Protein AF-A0A9X1AH55-F1 (afdb_monomer_lite)

pLDDT: mean 88.84, std 13.41, range [49.47, 98.69]

Secondary structure (DSSP, 8-state):
-----HHHHHHHTTTTTS-HHHHHHHHHHHTT--HHHHHHHHT--HHHHHHHHHHHHHHTT--SHHHHHHHHHHHHHT--

InterPro domains:
  IPR000792 Transcription regulator LuxR, C-terminal [PF00196] (17-70)
  IPR000792 Transcription regulator LuxR, C-terminal [PR00038] (18-32)
  IPR000792 Transcription regulator LuxR, C-terminal [PR00038] (32-48)
  IPR000792 Transcription regulator LuxR, C-terminal [PR00038] (48-60)
  IPR000792 Transcription regulator LuxR, C-terminal [PS00622] (32-59)
  IPR000792 Transcription regulator LuxR, C-terminal [PS50043] (11-76)
  IPR000792 Transcription regulator LuxR, C-terminal [SM00421] (15-72)
  IPR000792 Transcription regulator LuxR, C-terminal [cd06170] (18-71)
  IPR016032 Signal transduction response regulator, C-terminal effector [SSF46894] (10-72)
  IPR036388 Winged helix-like DNA-binding domain superfamily [G3DSA:1.10.10.10] (5-74)

Radius of gyration: 12.86 Å; chains: 1; bounding box: 26×28×39 Å

Structure (mmCIF, N/CA/C/O backbone):
data_AF-A0A9X1AH55-F1
#
_entry.id   AF-A0A9X1AH55-F1
#
loop_
_atom_site.group_PDB
_atom_site.id
_atom_site.type_symbol
_atom_site.label_atom_id
_atom_site.label_alt_id
_atom_site.label_comp_id
_atom_site.label_asym_id
_atom_site.label_entity_id
_atom_site.label_seq_id
_atom_site.pdbx_PDB_ins_code
_atom_site.Cartn_x
_atom_site.Cartn_y
_atom_site.Cartn_z
_atom_site.occupancy
_atom_site.B_iso_or_equiv
_atom_site.auth_seq_id
_atom_site.auth_comp_id
_atom_site.auth_asym_id
_atom_site.auth_atom_id
_atom_site.pdbx_PDB_model_num
ATOM 1 N N . MET A 1 1 ? -15.554 -19.559 15.647 1.00 50.88 1 MET A N 1
ATOM 2 C CA . MET A 1 1 ? -15.451 -19.613 14.174 1.00 50.88 1 MET A CA 1
ATOM 3 C C . MET A 1 1 ? -13.964 -19.649 13.872 1.00 50.88 1 MET A C 1
ATOM 5 O O . MET A 1 1 ? -13.305 -18.660 14.152 1.00 50.88 1 MET A O 1
ATOM 9 N N . ALA A 1 2 ? -13.411 -20.810 13.499 1.00 49.62 2 ALA A N 1
ATOM 10 C CA . ALA A 1 2 ? -11.978 -20.928 13.209 1.00 49.62 2 ALA A CA 1
ATOM 11 C C . ALA A 1 2 ? -11.585 -19.886 12.148 1.00 49.62 2 ALA A C 1
ATOM 13 O O . ALA A 1 2 ? -12.410 -19.615 11.267 1.00 49.62 2 ALA A O 1
ATOM 14 N N . PRO A 1 3 ? -10.398 -19.264 12.236 1.00 52.34 3 PRO A N 1
ATOM 15 C CA . PRO A 1 3 ? -10.049 -18.221 11.298 1.00 52.34 3 PRO A CA 1
ATOM 16 C C . PRO A 1 3 ? -9.986 -18.841 9.902 1.00 52.34 3 PRO A C 1
ATOM 18 O O . PRO A 1 3 ? -9.386 -19.900 9.702 1.00 52.34 3 PRO A O 1
ATOM 21 N N . LEU A 1 4 ? -10.623 -18.157 8.950 1.00 62.69 4 LEU A N 1
ATOM 22 C CA . LEU A 1 4 ? -10.223 -18.165 7.546 1.00 62.69 4 LEU A CA 1
ATOM 23 C C . LEU A 1 4 ? -8.695 -18.280 7.502 1.00 62.69 4 LEU A C 1
ATOM 25 O O . LEU A 1 4 ? -8.025 -17.609 8.298 1.00 62.69 4 LEU A O 1
ATOM 29 N N . SER A 1 5 ? -8.134 -19.143 6.648 1.00 74.44 5 SER A N 1
ATOM 30 C CA . SER A 1 5 ? -6.675 -19.243 6.576 1.00 74.44 5 SER A CA 1
ATOM 31 C C . SER A 1 5 ? -6.095 -17.828 6.415 1.00 74.44 5 SER A C 1
ATOM 33 O O . SER A 1 5 ? -6.757 -16.971 5.821 1.00 74.44 5 SER A O 1
ATOM 35 N N . PRO A 1 6 ? -4.889 -17.518 6.924 1.00 68.62 6 PRO A N 1
ATOM 36 C CA . PRO A 1 6 ? -4.320 -16.180 6.758 1.00 68.62 6 PRO A CA 1
ATOM 37 C C . PRO A 1 6 ? -4.341 -15.690 5.300 1.00 68.62 6 PRO A C 1
ATOM 39 O O . PRO A 1 6 ? -4.407 -14.492 5.053 1.00 68.62 6 PRO A O 1
ATOM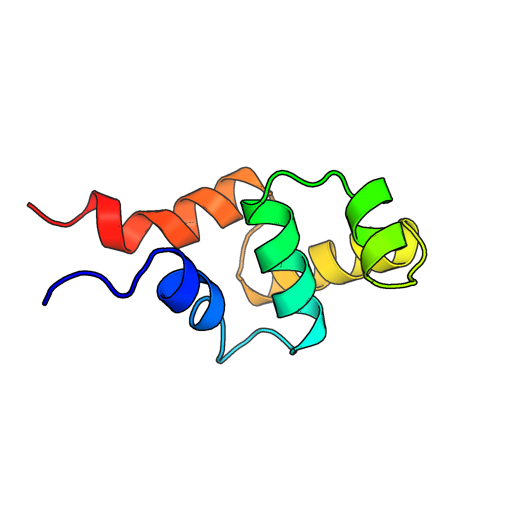 42 N N . LEU A 1 7 ? -4.353 -16.616 4.335 1.00 70.44 7 LEU A N 1
ATOM 43 C CA . LEU A 1 7 ? -4.549 -16.329 2.918 1.00 70.44 7 LEU A CA 1
ATOM 44 C C . LEU A 1 7 ? -5.991 -15.911 2.588 1.00 70.44 7 LEU A C 1
ATOM 46 O O . LEU A 1 7 ? -6.177 -14.866 1.976 1.00 70.44 7 LEU A O 1
ATOM 50 N N . ASP A 1 8 ? -7.003 -16.653 3.036 1.00 78.25 8 ASP A N 1
ATOM 51 C CA . ASP A 1 8 ? -8.423 -16.307 2.843 1.00 78.25 8 ASP A CA 1
ATOM 52 C C . ASP A 1 8 ? -8.777 -14.957 3.491 1.00 78.25 8 ASP A C 1
ATOM 54 O O . ASP A 1 8 ? -9.527 -14.146 2.942 1.00 78.25 8 ASP A O 1
ATOM 58 N N . ALA A 1 9 ? -8.184 -14.681 4.654 1.00 78.62 9 ALA A N 1
ATOM 59 C CA . ALA A 1 9 ? -8.297 -13.399 5.329 1.00 78.62 9 ALA A CA 1
ATOM 60 C C . ALA A 1 9 ? -7.762 -12.247 4.469 1.00 78.62 9 ALA A C 1
ATOM 62 O O . ALA A 1 9 ? -8.426 -11.215 4.344 1.00 78.62 9 ALA A O 1
ATOM 63 N N . VAL A 1 10 ? -6.584 -12.427 3.860 1.00 78.19 10 VAL A N 1
ATOM 64 C CA . VAL A 1 10 ? -5.979 -11.433 2.960 1.00 78.19 10 VAL A CA 1
ATOM 65 C C . VAL A 1 10 ? -6.845 -11.218 1.722 1.00 78.19 10 VAL A C 1
ATOM 67 O O . VAL A 1 10 ? -7.069 -10.071 1.351 1.00 78.19 10 VAL A O 1
ATOM 70 N N . GLU A 1 11 ? -7.391 -12.281 1.128 1.00 78.88 11 GLU A N 1
ATOM 71 C CA . GLU A 1 11 ? -8.280 -12.172 -0.041 1.00 78.88 11 GLU A CA 1
ATOM 72 C C . GLU A 1 11 ? -9.574 -11.399 0.286 1.00 78.88 11 GLU A C 1
ATOM 74 O O . GLU A 1 11 ? -10.085 -10.635 -0.534 1.00 78.88 11 GLU A O 1
ATOM 79 N N . SER A 1 12 ? -10.093 -11.517 1.513 1.00 84.00 12 SER A N 1
ATOM 80 C CA . SER A 1 12 ? -11.275 -10.757 1.946 1.00 84.00 12 SER A CA 1
ATOM 81 C C . SER A 1 12 ? -10.981 -9.300 2.348 1.00 84.00 12 SER A C 1
ATOM 83 O O . SER A 1 12 ? -11.891 -8.459 2.335 1.00 84.00 12 SER A O 1
ATOM 85 N N . PHE A 1 13 ? -9.728 -8.972 2.691 1.00 87.94 13 PHE A N 1
ATOM 86 C CA . PHE A 1 13 ? -9.349 -7.694 3.297 1.00 87.94 13 PHE A CA 1
ATOM 87 C C . PHE A 1 13 ? -9.607 -6.504 2.366 1.00 87.94 13 PHE A C 1
ATOM 89 O O . PHE A 1 13 ? -8.965 -6.336 1.337 1.00 87.94 13 PHE A O 1
ATOM 96 N N . GLY A 1 14 ? -10.541 -5.626 2.730 1.00 85.81 14 GLY A N 1
ATOM 97 C CA . GLY A 1 14 ? -10.870 -4.467 1.897 1.00 85.81 14 GLY A CA 1
ATOM 98 C C . GLY A 1 14 ? -11.524 -4.830 0.556 1.00 85.81 14 GLY A C 1
ATOM 99 O O . GLY A 1 14 ? -11.553 -3.993 -0.340 1.00 85.81 14 GLY A O 1
ATOM 100 N N . SER A 1 15 ? -12.068 -6.043 0.404 1.00 85.50 15 SER A N 1
ATOM 101 C CA . SER A 1 15 ? -12.788 -6.519 -0.796 1.00 85.50 15 SER A CA 1
ATOM 102 C C . SER A 1 15 ? -13.916 -5.601 -1.282 1.00 85.50 15 SER A C 1
ATOM 104 O O . SER A 1 15 ? -14.208 -5.576 -2.474 1.00 85.50 15 SER A O 1
ATOM 106 N N . THR A 1 16 ? -14.514 -4.801 -0.399 1.00 87.19 16 THR A N 1
ATOM 107 C CA . THR A 1 16 ? -15.584 -3.850 -0.744 1.00 87.19 16 THR A CA 1
ATOM 108 C C . THR A 1 16 ? -15.086 -2.470 -1.183 1.00 87.19 16 THR A C 1
ATOM 110 O O . THR A 1 16 ? -15.863 -1.698 -1.738 1.00 87.19 16 THR A O 1
ATOM 113 N N . VAL A 1 17 ? -13.811 -2.138 -0.946 1.00 93.94 17 VAL A N 1
ATOM 114 C CA . VAL A 1 17 ? -13.253 -0.789 -1.185 1.00 93.94 17 VAL A CA 1
ATOM 115 C C . VAL A 1 17 ? -12.059 -0.784 -2.140 1.00 93.94 17 VAL A C 1
ATOM 117 O O . VAL A 1 17 ? -11.831 0.193 -2.860 1.00 93.94 17 VAL A O 1
ATOM 120 N N . LEU A 1 18 ? -11.290 -1.870 -2.178 1.00 95.44 18 LEU A N 1
ATOM 121 C CA . LEU A 1 18 ? -10.116 -2.008 -3.025 1.00 95.44 18 LEU A CA 1
ATOM 122 C C . LEU A 1 18 ? -10.489 -2.583 -4.386 1.00 95.44 18 LEU A C 1
ATOM 124 O O . LEU A 1 18 ? -11.258 -3.529 -4.516 1.00 95.44 18 LEU A O 1
ATOM 128 N N . THR A 1 19 ? -9.876 -2.033 -5.427 1.00 95.56 19 THR A N 1
ATOM 129 C CA . THR A 1 19 ? -9.879 -2.665 -6.746 1.00 95.56 19 THR A CA 1
ATOM 130 C C . THR A 1 19 ? -9.064 -3.951 -6.708 1.00 95.56 19 THR A C 1
ATOM 132 O O . THR A 1 19 ? -8.135 -4.083 -5.910 1.00 95.56 19 THR A O 1
ATOM 135 N N . ARG A 1 20 ? -9.317 -4.852 -7.663 1.00 93.81 20 ARG A N 1
ATOM 136 C CA . ARG A 1 20 ? -8.516 -6.071 -7.858 1.00 93.81 20 ARG A CA 1
ATOM 137 C C . ARG A 1 20 ? -7.009 -5.794 -7.865 1.00 93.81 20 ARG A C 1
ATOM 139 O O . ARG A 1 20 ? -6.234 -6.531 -7.273 1.00 93.81 20 ARG A O 1
ATOM 146 N N . ARG A 1 21 ? -6.594 -4.690 -8.491 1.00 95.50 21 ARG A N 1
ATOM 147 C CA . ARG A 1 21 ? -5.178 -4.339 -8.597 1.00 95.50 21 ARG A CA 1
ATOM 148 C C . ARG A 1 21 ? -4.559 -3.864 -7.287 1.00 95.50 21 ARG A C 1
ATOM 150 O O . ARG A 1 21 ? -3.388 -4.120 -7.031 1.00 95.50 21 ARG A O 1
ATOM 157 N N . GLU A 1 22 ? -5.322 -3.140 -6.478 1.00 96.19 22 GLU A N 1
ATOM 158 C CA . GLU A 1 22 ? -4.880 -2.749 -5.137 1.00 96.19 22 GLU A CA 1
ATOM 159 C C . GLU A 1 22 ? -4.795 -3.982 -4.231 1.00 96.19 22 GLU A C 1
ATOM 161 O O . GLU A 1 22 ? -3.835 -4.103 -3.479 1.00 96.19 22 GLU A O 1
ATOM 166 N N . HIS A 1 23 ? -5.715 -4.934 -4.396 1.00 94.94 23 HIS A N 1
ATOM 167 C CA . HIS A 1 23 ? -5.688 -6.245 -3.742 1.00 94.94 23 HIS A CA 1
ATOM 168 C C . HIS A 1 23 ? -4.423 -7.052 -4.045 1.00 94.94 23 HIS A C 1
ATOM 170 O O . HIS A 1 23 ? -3.729 -7.477 -3.121 1.00 94.94 23 HIS A O 1
ATOM 176 N N . ASP A 1 24 ? -4.044 -7.170 -5.324 1.00 95.69 24 ASP A N 1
ATOM 177 C CA . ASP A 1 24 ? -2.783 -7.819 -5.718 1.00 95.69 24 ASP A CA 1
ATOM 178 C C . ASP A 1 24 ? -1.579 -7.205 -4.975 1.00 95.69 24 ASP A C 1
ATOM 180 O O . ASP A 1 24 ? -0.657 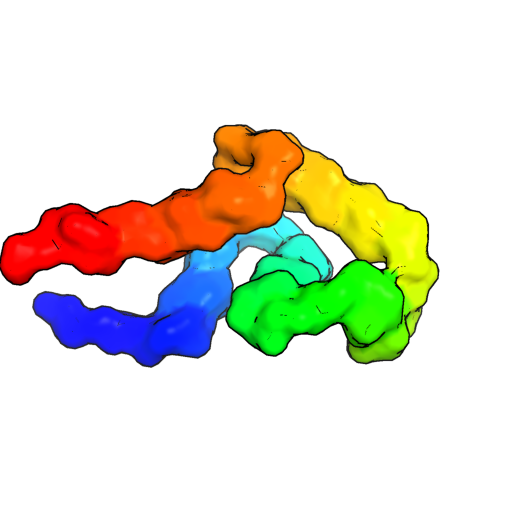-7.902 -4.546 1.00 95.69 24 ASP A O 1
ATOM 184 N N . ILE A 1 25 ? -1.583 -5.877 -4.813 1.00 96.69 25 ILE A N 1
ATOM 185 C CA . ILE A 1 25 ? -0.518 -5.143 -4.127 1.00 96.69 25 ILE A CA 1
ATOM 186 C C . ILE A 1 25 ? -0.549 -5.407 -2.620 1.00 96.69 25 ILE A C 1
ATOM 188 O O . ILE A 1 25 ? 0.512 -5.671 -2.060 1.00 96.69 25 ILE A O 1
ATOM 192 N N . VAL A 1 26 ? -1.721 -5.384 -1.971 1.00 94.94 26 VAL A N 1
ATOM 193 C CA . VAL A 1 26 ? -1.877 -5.756 -0.550 1.00 94.94 26 VAL A CA 1
ATOM 194 C C . VAL A 1 26 ? -1.275 -7.131 -0.290 1.00 94.94 26 VAL A C 1
ATOM 196 O O . VAL A 1 26 ? -0.452 -7.288 0.612 1.00 94.94 26 VAL A O 1
ATOM 199 N N . ARG A 1 27 ? -1.631 -8.119 -1.115 1.00 93.81 27 ARG A N 1
ATOM 200 C CA . ARG A 1 27 ? -1.144 -9.490 -0.964 1.00 93.81 27 ARG A CA 1
ATOM 201 C C . ARG A 1 27 ? 0.378 -9.560 -1.028 1.00 93.81 27 ARG A C 1
ATOM 203 O O . ARG A 1 27 ? 1.006 -10.209 -0.197 1.00 93.81 27 ARG A O 1
ATOM 210 N N . LEU A 1 28 ? 0.993 -8.865 -1.984 1.00 95.69 28 LEU A N 1
ATOM 211 C CA . LEU A 1 28 ? 2.450 -8.849 -2.109 1.00 95.69 28 LEU A CA 1
ATOM 212 C C . LEU A 1 28 ? 3.144 -8.070 -0.979 1.00 95.69 28 LEU A C 1
ATOM 214 O O . LEU A 1 28 ? 4.265 -8.428 -0.619 1.00 95.69 28 LEU A O 1
ATOM 218 N N . ILE A 1 29 ? 2.490 -7.058 -0.397 1.00 95.31 29 ILE A N 1
ATOM 219 C CA . ILE A 1 29 ? 2.972 -6.375 0.814 1.00 95.31 29 ILE A CA 1
ATOM 220 C C . ILE A 1 29 ? 2.993 -7.346 1.997 1.00 95.31 29 ILE A C 1
ATOM 222 O O . ILE A 1 29 ? 4.014 -7.444 2.672 1.00 95.31 29 ILE A O 1
ATOM 226 N N . PHE A 1 30 ? 1.922 -8.115 2.216 1.00 92.56 30 PHE A N 1
ATOM 227 C CA . PHE A 1 30 ? 1.871 -9.102 3.302 1.00 92.56 30 PHE A CA 1
ATOM 228 C C . PHE A 1 30 ? 2.870 -10.251 3.136 1.00 92.56 30 PHE A C 1
ATOM 230 O O . PHE A 1 30 ? 3.323 -10.816 4.126 1.00 92.56 30 PHE A O 1
ATOM 237 N N . LEU A 1 31 ? 3.275 -10.553 1.901 1.00 92.44 31 LEU A N 1
ATOM 238 C CA . LEU A 1 31 ? 4.372 -11.483 1.610 1.00 92.44 31 LEU A CA 1
ATOM 239 C C . LEU A 1 31 ? 5.772 -10.865 1.804 1.00 92.44 31 LEU A C 1
ATOM 241 O O . LEU A 1 31 ? 6.774 -11.539 1.572 1.00 92.44 31 LEU A O 1
ATOM 245 N N . GLY A 1 32 ? 5.864 -9.594 2.206 1.00 94.62 32 GLY A N 1
ATOM 246 C CA . GLY A 1 32 ? 7.124 -8.909 2.501 1.00 94.62 32 GLY A CA 1
ATOM 247 C C . GLY A 1 32 ? 7.874 -8.396 1.272 1.00 94.62 32 GLY A C 1
ATOM 248 O O . GLY A 1 32 ? 9.0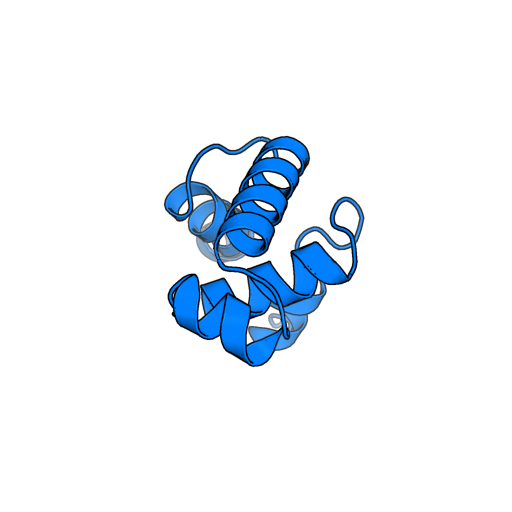76 -8.131 1.346 1.00 94.62 32 GLY A O 1
ATOM 249 N N . TYR A 1 33 ? 7.215 -8.261 0.117 1.00 97.56 33 TYR A N 1
ATOM 250 C CA . TYR A 1 33 ? 7.904 -7.799 -1.084 1.00 97.56 33 TYR A CA 1
ATOM 251 C C . TYR A 1 33 ? 8.094 -6.278 -1.112 1.00 97.56 33 TYR A C 1
ATOM 253 O O . TYR A 1 33 ? 7.132 -5.526 -0.956 1.00 97.56 33 TYR A O 1
ATOM 261 N N . PRO A 1 34 ? 9.310 -5.787 -1.425 1.00 97.69 34 PRO A N 1
ATOM 262 C CA . PRO A 1 34 ? 9.530 -4.362 -1.629 1.00 97.69 34 PRO A CA 1
ATOM 263 C C . PRO A 1 34 ? 8.870 -3.892 -2.931 1.00 97.69 34 PRO A C 1
ATOM 265 O O . PRO A 1 34 ? 8.700 -4.664 -3.876 1.00 97.69 34 PRO A O 1
ATOM 268 N N . ASN A 1 35 ? 8.586 -2.589 -3.033 1.00 97.81 35 ASN A N 1
ATOM 269 C CA . ASN A 1 35 ? 7.900 -1.991 -4.191 1.00 97.81 35 ASN A CA 1
ATOM 270 C C . ASN A 1 35 ? 8.527 -2.348 -5.552 1.00 97.81 35 ASN A C 1
ATOM 272 O O . ASN A 1 35 ? 7.801 -2.465 -6.533 1.00 97.81 35 ASN A O 1
ATOM 276 N N . ILE A 1 36 ? 9.851 -2.537 -5.615 1.00 98.50 36 ILE A N 1
ATOM 277 C CA . ILE A 1 36 ? 10.555 -2.966 -6.836 1.00 98.50 36 ILE A CA 1
ATOM 278 C C . ILE A 1 36 ? 10.116 -4.377 -7.249 1.00 98.50 36 ILE A C 1
ATOM 280 O O . ILE A 1 36 ? 9.740 -4.596 -8.394 1.00 98.50 36 ILE A O 1
ATOM 284 N N . LYS A 1 37 ? 10.062 -5.319 -6.302 1.00 98.69 37 LYS A N 1
ATOM 285 C CA . LYS A 1 37 ? 9.617 -6.695 -6.559 1.00 98.69 37 LYS A CA 1
ATOM 286 C C . LYS A 1 37 ? 8.118 -6.799 -6.815 1.00 98.69 37 LYS A C 1
ATOM 288 O O . LYS A 1 37 ? 7.695 -7.654 -7.588 1.00 98.69 37 LYS A O 1
ATOM 293 N N . ILE A 1 38 ? 7.318 -5.925 -6.208 1.00 98.50 38 ILE A N 1
ATOM 294 C CA . ILE A 1 38 ? 5.893 -5.800 -6.540 1.00 98.50 38 ILE A CA 1
ATOM 295 C C . ILE A 1 38 ? 5.734 -5.336 -7.991 1.00 98.50 38 ILE A C 1
ATOM 297 O O . ILE A 1 38 ? 4.966 -5.924 -8.744 1.00 98.50 38 ILE A O 1
ATOM 301 N N . ALA A 1 39 ? 6.489 -4.313 -8.394 1.00 98.69 39 ALA A N 1
ATOM 302 C CA . ALA A 1 39 ? 6.458 -3.776 -9.748 1.00 98.69 39 ALA A CA 1
ATOM 303 C C . ALA A 1 39 ? 6.836 -4.841 -10.791 1.00 98.69 39 ALA A C 1
ATOM 305 O O . ALA A 1 39 ? 6.093 -5.031 -11.750 1.00 98.69 39 ALA A O 1
ATOM 306 N N . GLU A 1 40 ? 7.917 -5.591 -10.550 1.00 98.56 40 GLU A N 1
ATOM 307 C CA . GLU A 1 40 ? 8.340 -6.716 -11.396 1.00 98.56 40 GLU A CA 1
ATOM 308 C C . GLU A 1 40 ? 7.232 -7.771 -11.550 1.00 98.56 40 GLU A C 1
ATOM 310 O O . GLU A 1 40 ? 6.837 -8.086 -12.670 1.00 98.56 40 GLU A O 1
ATOM 315 N N . ARG A 1 41 ? 6.685 -8.283 -10.436 1.00 98.31 41 ARG A N 1
ATOM 316 C CA . ARG A 1 41 ? 5.665 -9.351 -10.456 1.00 98.31 41 ARG A CA 1
ATOM 317 C C . ARG A 1 41 ? 4.364 -8.950 -11.123 1.00 98.31 41 ARG A C 1
ATOM 319 O O . ARG A 1 41 ? 3.664 -9.789 -11.673 1.00 98.31 41 ARG A O 1
ATOM 326 N N . LEU A 1 42 ? 4.017 -7.678 -11.005 1.00 98.00 42 LEU A N 1
ATOM 327 C CA . LEU A 1 42 ? 2.782 -7.148 -11.545 1.00 98.00 42 LEU A CA 1
ATOM 328 C C . LEU A 1 42 ? 2.975 -6.562 -12.950 1.00 98.00 42 LEU A C 1
ATOM 330 O O . LEU A 1 42 ? 1.993 -6.119 -13.535 1.00 98.00 42 LEU A O 1
ATOM 334 N N . HIS A 1 43 ? 4.187 -6.559 -13.512 1.00 98.06 43 HIS A N 1
ATOM 335 C CA . HIS A 1 43 ? 4.496 -5.895 -14.785 1.00 98.06 43 HIS A CA 1
ATOM 336 C C . HIS A 1 43 ? 4.094 -4.406 -14.783 1.00 98.06 43 HIS A C 1
ATOM 338 O O . HIS A 1 43 ? 3.451 -3.900 -15.701 1.00 98.06 43 HIS A O 1
ATOM 344 N N . LEU A 1 44 ? 4.446 -3.698 -13.708 1.00 97.88 44 LEU A N 1
ATOM 345 C CA . LEU A 1 44 ? 4.210 -2.266 -13.519 1.00 97.88 44 LEU A CA 1
ATOM 346 C C . LEU A 1 44 ? 5.528 -1.516 -13.336 1.00 97.88 44 LEU A C 1
ATOM 348 O O . LEU A 1 44 ? 6.560 -2.099 -13.025 1.00 97.88 44 LEU A O 1
ATOM 352 N N . SER A 1 45 ? 5.481 -0.186 -13.422 1.00 98.62 45 SER A N 1
ATOM 353 C CA . SER A 1 45 ? 6.575 0.641 -12.910 1.00 98.62 45 SER A CA 1
ATOM 354 C C . SER A 1 45 ? 6.492 0.795 -11.387 1.00 98.62 45 SER A C 1
ATOM 356 O O . SER A 1 45 ? 5.405 0.817 -10.802 1.00 98.62 45 SER A O 1
ATOM 358 N N . VAL A 1 46 ? 7.639 0.999 -10.731 1.00 98.56 46 VAL A N 1
ATOM 359 C CA . VAL A 1 46 ? 7.708 1.283 -9.282 1.00 98.56 46 VAL A CA 1
ATOM 360 C C . VAL A 1 46 ? 6.856 2.500 -8.904 1.00 98.56 46 VAL A C 1
ATOM 362 O O . VAL A 1 46 ? 6.208 2.507 -7.857 1.00 98.56 46 VAL A O 1
ATOM 365 N N . ASN A 1 47 ? 6.810 3.524 -9.763 1.00 98.56 47 ASN A N 1
ATOM 366 C CA . ASN A 1 47 ? 5.972 4.702 -9.540 1.00 98.56 47 ASN A CA 1
ATOM 367 C C . ASN A 1 47 ? 4.474 4.361 -9.583 1.00 98.56 47 ASN A C 1
ATOM 369 O O . ASN A 1 47 ? 3.701 4.851 -8.764 1.00 98.56 47 ASN A O 1
ATOM 373 N N . THR A 1 48 ? 4.072 3.466 -10.487 1.00 98.25 48 THR A N 1
ATOM 374 C CA . THR A 1 48 ? 2.685 2.990 -10.568 1.00 98.25 48 THR A CA 1
ATOM 375 C C . THR A 1 48 ? 2.296 2.226 -9.304 1.00 98.25 48 THR A C 1
ATOM 377 O O . THR A 1 48 ? 1.237 2.489 -8.741 1.00 98.25 48 THR A O 1
ATOM 380 N N . VAL A 1 49 ? 3.182 1.371 -8.778 1.00 98.38 49 VAL A N 1
ATOM 381 C CA . VAL A 1 49 ? 2.972 0.705 -7.478 1.00 98.38 49 VAL A CA 1
ATOM 382 C C . VAL A 1 49 ? 2.811 1.730 -6.354 1.00 98.38 49 VAL A C 1
ATOM 384 O O . VAL A 1 49 ? 1.850 1.652 -5.591 1.00 98.38 49 VAL A O 1
ATOM 387 N N . LYS A 1 50 ? 3.689 2.740 -6.270 1.00 98.06 50 LYS A N 1
ATOM 388 C CA . LYS A 1 50 ? 3.568 3.820 -5.272 1.00 98.06 50 LYS A CA 1
ATOM 389 C C . LYS A 1 50 ? 2.229 4.561 -5.380 1.00 98.06 50 LYS A C 1
ATOM 391 O O . LYS A 1 50 ? 1.619 4.858 -4.356 1.00 98.06 50 LYS A O 1
ATOM 396 N N . ASN A 1 51 ? 1.750 4.821 -6.596 1.00 98.31 51 ASN A N 1
ATOM 397 C CA . ASN A 1 51 ? 0.461 5.474 -6.825 1.00 98.31 51 ASN A CA 1
ATOM 398 C C . ASN A 1 51 ? -0.722 4.600 -6.393 1.00 98.31 51 ASN A C 1
ATOM 400 O O . ASN A 1 51 ? -1.621 5.098 -5.718 1.00 98.31 51 ASN A O 1
ATOM 404 N N . HIS A 1 52 ? -0.714 3.305 -6.721 1.00 97.75 52 HIS A N 1
ATOM 405 C CA . HIS A 1 52 ? -1.728 2.375 -6.223 1.00 97.75 52 HIS A CA 1
ATOM 406 C C . HIS A 1 52 ? -1.738 2.315 -4.697 1.00 97.75 52 HIS A C 1
ATOM 408 O O . HIS A 1 52 ? -2.803 2.407 -4.099 1.00 97.75 52 HIS A O 1
ATOM 414 N N . ARG A 1 53 ? -0.564 2.248 -4.058 1.00 97.44 53 ARG A N 1
ATOM 415 C CA . ARG A 1 53 ? -0.455 2.251 -2.593 1.00 97.44 53 ARG A CA 1
ATOM 416 C C . ARG A 1 53 ? -1.047 3.516 -1.976 1.00 97.44 53 ARG A C 1
ATOM 418 O O . ARG A 1 53 ? -1.827 3.407 -1.043 1.00 97.44 53 ARG A O 1
ATOM 425 N N . LYS A 1 54 ? -0.757 4.699 -2.529 1.00 97.50 54 LYS A N 1
ATOM 426 C CA . LYS A 1 54 ? -1.371 5.964 -2.079 1.00 97.50 54 LYS A CA 1
ATOM 427 C C . LYS A 1 54 ? -2.900 5.942 -2.189 1.00 97.50 54 LYS A C 1
ATOM 429 O O . LYS A 1 54 ? -3.580 6.347 -1.255 1.00 97.50 54 LYS A O 1
ATOM 434 N N . ARG A 1 55 ? -3.443 5.461 -3.313 1.00 97.56 55 ARG A N 1
ATOM 435 C CA . ARG A 1 55 ? -4.900 5.366 -3.527 1.00 97.56 55 ARG A CA 1
ATOM 436 C C . ARG A 1 55 ? -5.554 4.370 -2.575 1.00 97.56 55 ARG A C 1
ATOM 438 O O . ARG A 1 55 ? -6.584 4.672 -1.990 1.00 97.56 55 ARG A O 1
ATOM 445 N N . MET A 1 56 ? -4.929 3.215 -2.394 1.00 96.81 56 MET A N 1
ATOM 446 C CA . MET A 1 56 ? -5.354 2.185 -1.455 1.00 96.81 56 MET A CA 1
ATOM 447 C C . MET A 1 56 ? -5.349 2.697 -0.014 1.00 96.81 56 MET A C 1
ATOM 449 O O . MET A 1 56 ? -6.307 2.469 0.710 1.00 96.81 56 MET A O 1
ATOM 453 N N . TYR A 1 57 ? -4.311 3.428 0.391 1.00 97.00 57 TYR A N 1
ATOM 454 C CA . TYR A 1 57 ? -4.231 4.041 1.716 1.00 97.00 57 TYR A CA 1
ATOM 455 C C . TYR A 1 57 ? -5.355 5.045 1.947 1.00 97.00 57 TYR A C 1
ATOM 457 O O . TYR A 1 57 ? -6.036 4.958 2.960 1.00 97.00 57 TYR A O 1
ATOM 465 N N . LEU A 1 58 ? -5.627 5.905 0.962 1.00 97.44 58 LEU A N 1
ATOM 466 C CA . LEU A 1 58 ? -6.764 6.822 1.012 1.00 97.44 58 LEU A CA 1
ATOM 467 C C . LEU A 1 58 ? -8.101 6.072 1.148 1.00 97.44 58 LEU A C 1
ATOM 469 O O . LEU A 1 58 ? -8.927 6.434 1.974 1.00 97.44 58 LEU A O 1
ATOM 473 N N . LYS A 1 59 ? -8.307 5.002 0.371 1.00 96.88 59 LYS A N 1
ATOM 474 C CA . LYS A 1 59 ? -9.530 4.178 0.427 1.00 96.88 59 LYS A CA 1
ATOM 475 C C . LYS A 1 59 ? -9.707 3.442 1.749 1.00 96.88 59 LYS A C 1
ATOM 477 O O . LYS A 1 59 ? -10.831 3.201 2.173 1.00 96.88 59 LYS A O 1
ATOM 482 N N . LEU A 1 60 ?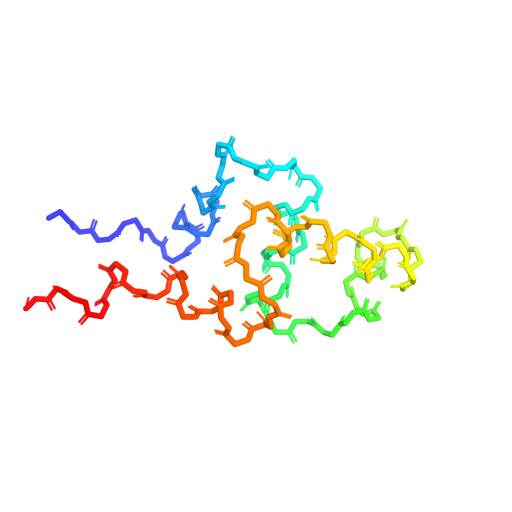 -8.599 3.039 2.361 1.00 95.44 60 LEU A N 1
ATOM 483 C CA . LEU A 1 60 ? -8.582 2.357 3.646 1.00 95.44 60 LEU A CA 1
ATOM 484 C C . LEU A 1 60 ? -8.538 3.332 4.821 1.00 95.44 60 LEU A C 1
ATOM 486 O O . LEU A 1 60 ? -8.541 2.846 5.947 1.00 95.44 60 LEU A O 1
ATOM 490 N N . ASP A 1 61 ? -8.506 4.643 4.586 1.00 96.12 61 ASP A N 1
ATOM 491 C CA . ASP A 1 61 ? -8.360 5.667 5.623 1.00 96.12 61 ASP A CA 1
ATOM 492 C C . ASP A 1 61 ? -7.140 5.414 6.532 1.00 96.12 61 ASP A C 1
ATOM 494 O O . ASP A 1 61 ? -7.238 5.275 7.749 1.00 96.12 61 ASP A O 1
ATOM 498 N N . ILE A 1 62 ? -5.976 5.237 5.900 1.00 96.44 62 ILE A N 1
ATOM 499 C CA . ILE A 1 62 ? -4.672 5.041 6.549 1.00 96.44 62 ILE A CA 1
ATOM 500 C C . ILE A 1 62 ? -3.597 5.846 5.812 1.00 96.44 62 ILE A C 1
ATOM 502 O O . ILE A 1 62 ? -3.806 6.325 4.698 1.00 96.44 62 ILE A O 1
ATOM 506 N N . THR A 1 63 ? -2.406 5.958 6.396 1.00 96.25 63 THR A N 1
ATOM 507 C CA . THR A 1 63 ? -1.285 6.718 5.819 1.00 96.25 63 THR A CA 1
ATOM 508 C C . THR A 1 63 ? 0.005 5.908 5.684 1.00 96.25 63 THR A C 1
ATOM 510 O O . THR A 1 63 ? 0.887 6.270 4.899 1.00 96.25 63 THR A O 1
ATOM 513 N N . THR A 1 64 ? 0.121 4.781 6.391 1.00 95.69 64 THR A N 1
ATOM 514 C CA . THR A 1 64 ? 1.354 3.990 6.482 1.00 95.69 64 THR A CA 1
ATOM 515 C C . THR A 1 64 ? 1.148 2.497 6.222 1.00 95.69 64 THR A C 1
ATOM 517 O O . THR A 1 64 ? 0.060 1.946 6.368 1.00 95.69 64 THR A O 1
ATOM 520 N N . GLU A 1 65 ? 2.238 1.804 5.867 1.00 94.69 65 GLU A N 1
ATOM 521 C CA . GLU A 1 65 ? 2.229 0.331 5.768 1.00 94.69 65 GLU A CA 1
ATOM 522 C C . GLU A 1 65 ? 2.010 -0.330 7.135 1.00 94.69 65 GLU A C 1
ATOM 524 O O . GLU A 1 65 ? 1.353 -1.361 7.226 1.00 94.69 65 GLU A O 1
ATOM 529 N N . ARG A 1 66 ? 2.489 0.297 8.218 1.00 94.56 66 ARG A N 1
ATOM 530 C CA . ARG A 1 66 ? 2.232 -0.174 9.583 1.00 94.56 66 ARG A CA 1
ATOM 531 C C . ARG A 1 66 ? 0.736 -0.179 9.894 1.00 94.56 66 ARG A C 1
ATOM 533 O O . ARG A 1 66 ? 0.241 -1.168 10.417 1.00 94.56 66 ARG A O 1
ATOM 540 N N . GLU A 1 67 ? 0.020 0.891 9.560 1.00 95.56 67 GLU A N 1
ATOM 541 C CA . GLU A 1 67 ? -1.434 0.959 9.755 1.00 95.56 67 GLU A CA 1
ATOM 542 C C . GLU A 1 67 ? -2.181 -0.063 8.898 1.00 95.56 67 GLU A C 1
ATOM 544 O O . GLU A 1 67 ? -3.151 -0.639 9.375 1.00 95.56 67 GLU A O 1
ATOM 549 N N . LEU A 1 68 ? -1.711 -0.348 7.676 1.00 94.69 68 LEU A N 1
ATOM 550 C CA . LEU A 1 68 ? -2.260 -1.429 6.850 1.00 94.69 68 LEU A CA 1
ATOM 551 C C . LEU A 1 68 ? -2.170 -2.777 7.581 1.00 94.69 68 LEU A C 1
ATOM 553 O O . LEU A 1 68 ? -3.168 -3.490 7.684 1.00 94.69 68 LEU A O 1
ATOM 557 N N . ILE A 1 69 ? -0.986 -3.102 8.111 1.00 92.00 69 ILE A N 1
ATOM 558 C CA . ILE A 1 69 ? -0.743 -4.351 8.843 1.00 92.00 69 ILE A CA 1
ATOM 559 C C . ILE A 1 69 ? -1.595 -4.406 10.113 1.00 92.00 69 ILE A C 1
ATOM 561 O O . ILE A 1 69 ? -2.261 -5.409 10.358 1.00 92.00 69 ILE A O 1
ATOM 565 N N . LEU A 1 70 ? -1.627 -3.323 10.894 1.00 91.38 70 LEU A N 1
ATOM 566 C CA . LEU A 1 70 ? -2.443 -3.251 12.105 1.00 91.38 70 LEU A CA 1
ATOM 567 C C . LEU A 1 70 ? -3.928 -3.421 11.783 1.00 91.38 70 LEU A C 1
ATOM 569 O O . LEU A 1 70 ? -4.587 -4.240 12.412 1.00 91.38 70 LEU A O 1
ATOM 573 N N . LYS A 1 71 ? -4.452 -2.723 10.770 1.00 91.31 71 LYS A N 1
ATOM 574 C CA . LYS A 1 71 ? -5.862 -2.816 10.369 1.00 91.31 71 LYS A CA 1
ATOM 575 C C . LYS A 1 71 ? -6.255 -4.230 9.941 1.00 91.31 71 LYS A C 1
ATOM 577 O O . LYS A 1 71 ? -7.372 -4.652 10.220 1.00 91.31 71 LYS A O 1
ATOM 582 N N . PHE A 1 72 ? -5.342 -4.967 9.309 1.00 89.25 72 PHE A N 1
ATOM 583 C CA . PHE A 1 72 ? -5.528 -6.385 8.999 1.00 89.25 72 PHE A CA 1
ATOM 584 C C . PHE A 1 72 ? -5.491 -7.278 10.247 1.00 89.25 72 PHE A C 1
ATOM 586 O O . PHE A 1 72 ? -6.273 -8.218 10.343 1.00 89.25 72 PHE A O 1
ATOM 593 N N . MET A 1 73 ? -4.609 -6.986 11.207 1.00 86.00 73 MET A N 1
ATOM 594 C CA . MET A 1 73 ? -4.431 -7.795 12.417 1.00 86.00 73 MET A CA 1
A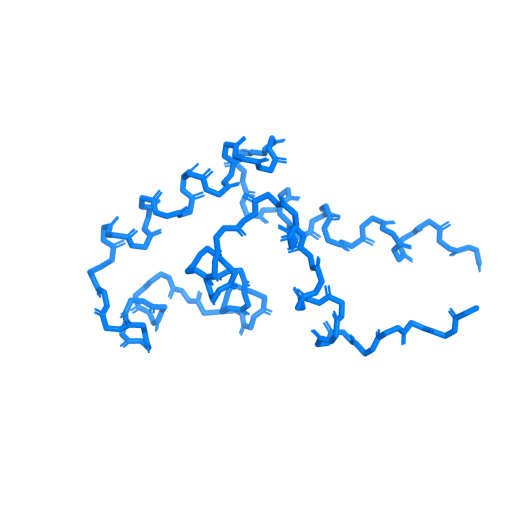TOM 595 C C . MET A 1 73 ? -5.473 -7.532 13.513 1.00 86.00 73 MET A C 1
ATOM 597 O O . MET A 1 73 ? -5.745 -8.438 14.295 1.00 86.00 73 MET A O 1
ATOM 601 N N . LEU A 1 74 ? -6.076 -6.340 13.583 1.00 84.31 74 LEU A N 1
ATOM 602 C CA . LEU A 1 74 ? -7.020 -5.950 14.644 1.00 84.31 74 LEU A CA 1
ATOM 603 C C . LEU A 1 74 ? -8.124 -6.994 14.928 1.00 84.31 74 LEU A C 1
ATOM 605 O O . LEU A 1 74 ? -8.314 -7.320 16.099 1.00 84.31 74 LEU A O 1
ATOM 609 N N . PRO A 1 75 ? -8.794 -7.597 13.923 1.00 77.75 75 PRO A N 1
ATOM 610 C CA . PRO A 1 75 ? -9.792 -8.647 14.16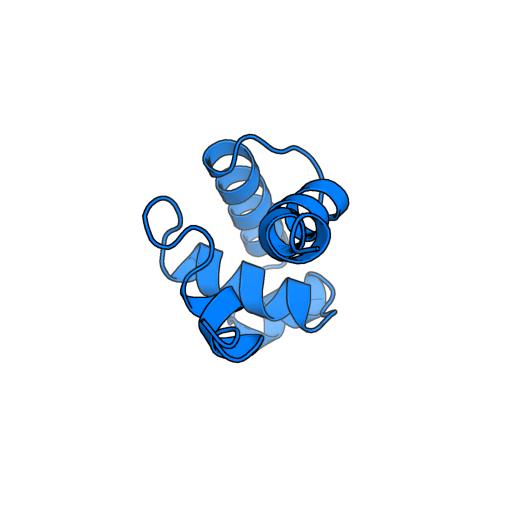1 1.00 77.75 75 PRO A CA 1
ATOM 611 C C . PRO A 1 75 ? -9.261 -9.908 14.868 1.00 77.75 75 PRO A C 1
ATOM 613 O O . PRO A 1 75 ? -10.052 -10.679 15.409 1.00 77.75 75 PRO A O 1
ATOM 616 N N . TYR A 1 76 ? -7.945 -10.136 14.853 1.00 71.31 76 TYR A N 1
ATOM 617 C CA . TYR A 1 76 ? -7.270 -11.279 15.479 1.00 71.31 76 TYR A CA 1
ATOM 618 C C . TYR A 1 76 ? -6.664 -10.934 16.842 1.00 71.31 76 TYR A C 1
ATOM 620 O O . TYR A 1 76 ? -6.500 -11.815 17.674 1.00 71.31 76 TYR A O 1
ATOM 628 N N . VAL A 1 77 ? -6.341 -9.659 17.080 1.00 68.06 77 VAL A N 1
ATOM 629 C CA . VAL A 1 77 ? -5.759 -9.181 18.348 1.00 68.06 77 VAL A CA 1
ATOM 630 C C . VAL A 1 77 ? -6.826 -9.029 19.439 1.00 68.06 77 VAL A C 1
ATOM 632 O O . VAL A 1 77 ? -6.508 -9.056 20.622 1.00 68.06 77 VAL A O 1
ATOM 635 N N . SER A 1 78 ? -8.097 -8.886 19.058 1.00 58.75 78 SER A N 1
ATOM 636 C CA . SER A 1 78 ? -9.220 -8.704 19.988 1.00 58.75 78 SER A CA 1
ATOM 637 C C . SER A 1 78 ? -10.032 -9.977 20.267 1.00 58.75 78 SER A C 1
ATOM 639 O O . SER A 1 78 ? -11.121 -9.879 20.828 1.00 58.75 78 SER A O 1
ATOM 641 N N . GLN A 1 79 ? -9.543 -11.158 19.875 1.00 49.47 79 GLN A N 1
ATOM 642 C CA . GLN A 1 79 ? -10.165 -12.430 20.258 1.00 49.47 79 GLN A CA 1
ATOM 643 C C . GLN A 1 79 ? -9.562 -12.897 21.596 1.00 49.47 79 GLN A C 1
ATOM 645 O O . GLN A 1 79 ? -8.340 -13.045 21.652 1.00 49.47 79 GLN A O 1
ATOM 650 N N . PRO A 1 80 ? -10.366 -13.058 22.667 1.00 52.25 80 PRO A N 1
ATOM 651 C CA . PRO A 1 80 ? -9.900 -13.634 23.928 1.00 52.25 80 PRO A CA 1
ATOM 652 C C . PRO A 1 80 ? -9.531 -15.116 23.795 1.00 52.25 80 PRO A C 1
ATOM 654 O O . PRO A 1 80 ? -10.119 -15.803 22.925 1.00 52.25 80 PRO A O 1
#

Foldseek 3Di:
DPDDPLVSLLQPPCPVQADPLLSLLSVVVVVVDDLVVSCVVVVHDSVVSVVSVVSVCVSVVHDDPVVSVCVSCVVVVPDD

Sequence (80 aa):
MAPLSPLDAVESFGSTVLTRREHDIVRLIFLGYPNIKIAERLHLSVNTVKNHRKRMYLKLDITTERELILKFMLPYVSQP

Organism: NCBI:txid1035067